Protein AF-A0A528B5F7-F1 (afdb_monomer_lite)

Foldseek 3Di:
DPDACLLVPQAAVNQVVVLVVVVVVVVVVVDPDDDDDDDPCCHPVDHDCPDPNNVVNVRNCNGVVCVVPDPDDDVRVVSRPPD

Radius of gyration: 14.82 Å; chains: 1; bounding box: 26×36×41 Å

Secondary structure (DSSP, 8-state):
----GGGTTTSHHHHHHHHHHHHHHHHHTTSSS------TT-TTS---TTSHHHHHH-HHHHTHHHHHT----HHHHHHHTT-

Sequence (83 aa):
MNYRHAYHAGNFADVVKHVVLSRLVEYLKQKDKAFRVIDTHAGVGRYDLSSTEAQKTGEWQGGIGRLVDAALDGPAAALLAPY

Structure (mmCIF, N/CA/C/O backbone):
data_AF-A0A528B5F7-F1
#
_entry.id   AF-A0A528B5F7-F1
#
loop_
_atom_site.group_PDB
_atom_site.id
_atom_site.type_symbol
_atom_site.label_atom_id
_atom_site.label_alt_id
_atom_site.label_comp_id
_atom_site.label_asym_id
_atom_site.label_entity_id
_atom_site.label_seq_id
_atom_site.pdbx_PDB_ins_code
_atom_site.Cartn_x
_atom_site.Cartn_y
_atom_site.Cartn_z
_atom_site.occupancy
_atom_site.B_iso_or_equiv
_atom_site.auth_seq_id
_atom_site.auth_comp_id
_atom_site.auth_asym_id
_atom_site.auth_atom_id
_atom_site.pdbx_PDB_model_num
ATOM 1 N N . MET A 1 1 ? -1.766 18.697 -10.766 1.00 63.47 1 MET A N 1
ATOM 2 C CA . MET A 1 1 ? -0.593 18.239 -9.985 1.00 63.47 1 MET A CA 1
ATOM 3 C C . MET A 1 1 ? 0.161 17.235 -10.851 1.00 63.47 1 MET A C 1
ATOM 5 O O . MET A 1 1 ? -0.505 16.415 -11.468 1.00 63.47 1 MET A O 1
ATOM 9 N N . ASN A 1 2 ? 1.492 17.320 -10.965 1.00 86.75 2 ASN A N 1
ATOM 10 C CA . ASN A 1 2 ? 2.259 16.501 -11.926 1.00 86.75 2 ASN A CA 1
ATOM 11 C C . ASN A 1 2 ? 2.592 15.087 -11.417 1.00 86.75 2 ASN A C 1
ATOM 13 O O . ASN A 1 2 ? 2.944 14.219 -12.209 1.00 86.75 2 ASN A O 1
ATOM 17 N N . TYR A 1 3 ? 2.461 14.841 -10.111 1.00 94.25 3 TYR A N 1
ATOM 18 C CA . TYR A 1 3 ? 2.655 13.516 -9.531 1.00 94.25 3 TYR A CA 1
ATOM 19 C C . TYR A 1 3 ? 1.426 12.633 -9.781 1.00 94.25 3 TYR A C 1
ATOM 21 O O . TYR A 1 3 ? 0.304 13.019 -9.448 1.00 94.25 3 TYR A O 1
ATOM 29 N N . ARG A 1 4 ? 1.636 11.433 -10.334 1.00 95.00 4 ARG A N 1
ATOM 30 C CA . ARG A 1 4 ? 0.604 10.393 -10.450 1.00 95.00 4 ARG A CA 1
ATOM 31 C C . ARG A 1 4 ? 1.126 9.113 -9.818 1.00 95.00 4 ARG A C 1
ATOM 33 O O . ARG A 1 4 ? 2.100 8.541 -10.291 1.00 95.00 4 ARG A O 1
ATOM 40 N N . HIS A 1 5 ? 0.438 8.637 -8.786 1.00 97.81 5 HIS A N 1
ATOM 41 C CA . HIS A 1 5 ? 0.866 7.448 -8.052 1.00 97.81 5 HIS A CA 1
ATOM 42 C C . HIS A 1 5 ? 0.832 6.164 -8.903 1.00 97.81 5 HIS A C 1
ATOM 44 O O . HIS A 1 5 ? 1.533 5.216 -8.590 1.00 97.81 5 HIS A O 1
ATOM 50 N N . ALA A 1 6 ? 0.113 6.155 -10.034 1.00 97.69 6 ALA A N 1
ATOM 51 C CA . ALA A 1 6 ? 0.101 5.036 -10.982 1.00 97.69 6 ALA A CA 1
ATOM 52 C C . ALA A 1 6 ? 1.500 4.638 -11.501 1.00 97.69 6 ALA A C 1
ATOM 54 O O . ALA A 1 6 ? 1.718 3.468 -11.786 1.00 97.69 6 ALA A O 1
ATOM 55 N N . TYR A 1 7 ? 2.454 5.576 -11.571 1.00 97.88 7 TYR A N 1
ATOM 56 C CA . TYR A 1 7 ? 3.847 5.282 -11.945 1.00 97.88 7 TYR A CA 1
ATOM 57 C C . TYR A 1 7 ? 4.650 4.585 -10.835 1.00 97.88 7 TYR A C 1
ATOM 59 O O . TYR A 1 7 ? 5.756 4.124 -11.086 1.00 97.88 7 TYR A O 1
ATOM 67 N N . 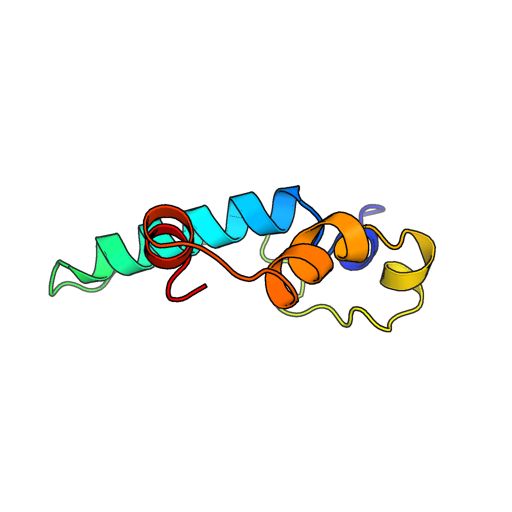HIS A 1 8 ? 4.130 4.529 -9.611 1.00 98.31 8 HIS A N 1
ATOM 68 C CA . HIS A 1 8 ? 4.847 4.041 -8.427 1.00 98.31 8 HIS A CA 1
ATOM 69 C C . HIS A 1 8 ? 4.065 2.967 -7.662 1.00 98.31 8 HIS A C 1
ATOM 71 O O . HIS A 1 8 ? 4.558 2.426 -6.673 1.00 98.31 8 HIS A O 1
ATOM 77 N N . ALA A 1 9 ? 2.838 2.677 -8.100 1.00 98.50 9 ALA A N 1
ATOM 78 C CA . ALA A 1 9 ? 1.927 1.788 -7.406 1.00 98.50 9 ALA A CA 1
ATOM 79 C C . ALA A 1 9 ? 2.557 0.405 -7.224 1.00 98.50 9 ALA A C 1
ATOM 81 O O . ALA A 1 9 ? 3.037 -0.195 -8.182 1.00 98.50 9 ALA A O 1
ATOM 82 N N . GLY A 1 10 ? 2.547 -0.101 -5.993 1.00 98.19 10 GLY A N 1
ATOM 83 C CA . GLY A 1 10 ? 3.085 -1.418 -5.656 1.00 98.19 10 GLY A CA 1
ATOM 84 C C . GLY A 1 10 ? 4.609 -1.481 -5.532 1.00 98.19 10 GLY A C 1
ATOM 85 O O . GLY A 1 10 ? 5.148 -2.579 -5.405 1.00 98.19 10 GLY A O 1
ATOM 86 N N . ASN A 1 11 ? 5.325 -0.353 -5.555 1.00 98.62 11 ASN A N 1
ATOM 87 C CA . ASN A 1 11 ? 6.761 -0.337 -5.275 1.0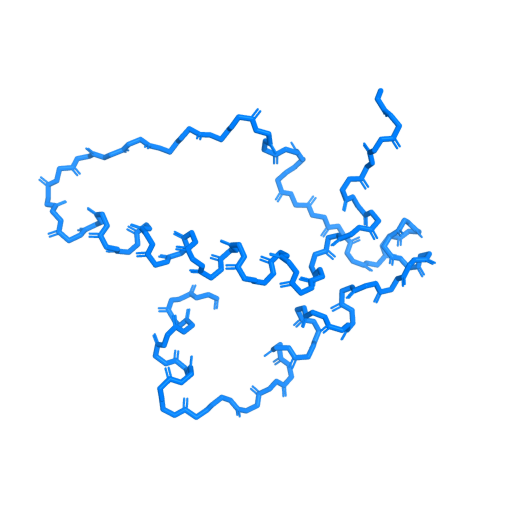0 98.62 11 ASN A CA 1
ATOM 88 C C . ASN A 1 11 ? 7.080 -0.733 -3.812 1.00 98.62 11 ASN A C 1
ATOM 90 O O . ASN A 1 11 ? 6.190 -0.981 -2.997 1.00 98.62 11 ASN A O 1
ATOM 94 N N . PHE A 1 12 ? 8.366 -0.795 -3.448 1.00 97.94 12 PHE A N 1
ATOM 95 C CA . PHE A 1 12 ? 8.772 -1.196 -2.091 1.00 97.94 12 PHE A CA 1
ATOM 96 C C . PHE A 1 12 ? 8.207 -0.277 -0.989 1.00 97.94 12 PHE A C 1
ATOM 98 O O . PHE A 1 12 ? 7.927 -0.741 0.116 1.00 97.94 12 PHE A O 1
ATOM 105 N N . ALA A 1 13 ? 8.028 1.016 -1.278 1.00 98.31 13 ALA A N 1
ATOM 106 C CA . ALA A 1 13 ? 7.494 1.971 -0.315 1.00 98.31 13 ALA A CA 1
ATOM 107 C C . ALA A 1 13 ? 6.005 1.709 -0.052 1.00 98.31 13 ALA A C 1
ATOM 109 O O . ALA A 1 13 ? 5.573 1.754 1.099 1.00 98.31 13 ALA A O 1
ATOM 110 N N . ASP A 1 14 ? 5.240 1.366 -1.092 1.00 98.12 14 ASP A N 1
ATOM 111 C CA . ASP A 1 14 ? 3.858 0.913 -0.948 1.00 98.12 14 ASP A CA 1
ATOM 112 C C . ASP A 1 14 ? 3.758 -0.375 -0.133 1.00 98.12 14 ASP A C 1
ATOM 114 O O . ASP A 1 14 ? 2.889 -0.460 0.732 1.00 98.12 14 ASP A O 1
ATOM 118 N N . VAL A 1 15 ? 4.663 -1.338 -0.345 1.00 97.25 15 VAL A N 1
ATOM 119 C CA . VAL A 1 15 ? 4.709 -2.566 0.466 1.00 97.25 15 VAL A CA 1
ATOM 120 C C . VAL A 1 15 ? 4.881 -2.219 1.945 1.00 97.25 15 VAL A C 1
ATOM 122 O O . VAL A 1 15 ? 4.041 -2.585 2.761 1.00 97.25 15 VAL A O 1
ATOM 125 N N . VAL A 1 16 ? 5.910 -1.446 2.307 1.00 97.19 16 VAL A N 1
ATOM 126 C CA . VAL A 1 16 ? 6.149 -1.068 3.713 1.00 97.19 16 VAL A CA 1
ATOM 127 C C . VAL A 1 16 ? 4.953 -0.309 4.297 1.00 97.19 16 VAL A C 1
ATOM 129 O O . VAL A 1 16 ? 4.473 -0.645 5.381 1.00 97.19 16 VAL A O 1
ATOM 132 N N . LYS A 1 17 ? 4.436 0.687 3.570 1.00 97.81 17 LYS A N 1
ATOM 133 C CA . LYS A 1 17 ? 3.299 1.514 3.996 1.00 97.81 17 LYS A CA 1
ATOM 134 C C . LYS A 1 17 ? 2.054 0.669 4.270 1.00 97.81 17 LYS A C 1
ATOM 136 O O . LYS A 1 17 ? 1.439 0.814 5.326 1.00 97.81 17 LYS A O 1
ATOM 141 N N . HIS A 1 18 ? 1.674 -0.201 3.338 1.00 97.31 18 HIS A N 1
ATOM 142 C CA . HIS A 1 18 ? 0.447 -0.985 3.443 1.00 97.31 18 HIS A CA 1
ATOM 143 C C . HIS A 1 18 ? 0.567 -2.126 4.463 1.00 97.31 18 HIS A C 1
ATOM 145 O O . HIS A 1 18 ? -0.402 -2.391 5.175 1.00 97.31 18 HIS A O 1
ATOM 151 N N . VAL A 1 19 ? 1.751 -2.729 4.632 1.00 96.38 19 VAL A N 1
ATOM 152 C CA . VAL A 1 19 ? 2.000 -3.684 5.724 1.00 96.38 19 VAL A CA 1
ATOM 153 C C . VAL A 1 19 ? 1.792 -3.000 7.072 1.00 96.38 19 VAL A C 1
ATOM 155 O O . VAL A 1 19 ? 0.986 -3.471 7.872 1.00 96.38 19 VAL A O 1
ATOM 158 N N . VAL A 1 20 ? 2.423 -1.845 7.309 1.00 97.12 20 VAL A N 1
ATOM 159 C CA . VAL A 1 20 ? 2.243 -1.087 8.560 1.00 97.12 20 VAL A CA 1
ATOM 160 C C . VAL A 1 20 ? 0.777 -0.700 8.770 1.00 97.12 20 VAL A C 1
ATOM 162 O O . VAL A 1 20 ? 0.242 -0.913 9.858 1.00 97.12 20 VAL A O 1
ATOM 165 N N . LEU A 1 21 ? 0.098 -0.195 7.736 1.00 97.06 21 LEU A N 1
ATOM 166 C CA . LEU A 1 21 ? -1.322 0.152 7.817 1.00 97.06 21 LEU A CA 1
ATOM 167 C C . LEU A 1 21 ? -2.185 -1.057 8.210 1.00 97.06 21 LEU A C 1
ATOM 169 O O . LEU A 1 21 ? -3.011 -0.940 9.114 1.00 97.06 21 LEU A O 1
ATOM 173 N N . SER A 1 22 ? -1.965 -2.226 7.598 1.00 96.81 22 SER A N 1
ATOM 174 C CA . SER A 1 22 ? -2.700 -3.453 7.935 1.00 96.81 22 SER A CA 1
ATOM 175 C C . SER A 1 22 ? -2.495 -3.870 9.399 1.00 96.81 22 SER A C 1
ATOM 177 O O . SER A 1 22 ? -3.441 -4.296 10.060 1.00 96.81 22 SER A O 1
ATOM 179 N N . ARG A 1 23 ? -1.281 -3.699 9.952 1.00 97.00 23 ARG A N 1
ATOM 180 C CA . ARG A 1 23 ? -0.985 -3.955 11.375 1.00 97.00 23 ARG A CA 1
ATOM 181 C C . ARG A 1 23 ? -1.711 -2.998 12.294 1.00 97.00 23 ARG A C 1
ATOM 183 O O . ARG A 1 23 ? -2.277 -3.439 13.289 1.00 97.00 23 ARG A O 1
ATOM 190 N N . LEU A 1 24 ? -1.732 -1.715 11.954 1.00 97.12 24 LEU A N 1
ATOM 191 C CA . LEU A 1 24 ? -2.457 -0.717 12.733 1.00 97.12 24 LEU A CA 1
ATOM 192 C C . LEU A 1 24 ? -3.961 -1.005 12.737 1.00 97.12 24 LEU A C 1
ATOM 194 O O . LEU A 1 24 ? -4.584 -0.941 13.793 1.00 97.12 24 LEU A O 1
ATOM 198 N N . VAL A 1 25 ? -4.534 -1.374 11.589 1.00 97.12 25 VAL A N 1
ATOM 199 C CA . VAL A 1 25 ? -5.954 -1.740 11.483 1.00 97.12 25 VAL A CA 1
ATOM 200 C C . VAL A 1 25 ? -6.272 -2.980 12.323 1.00 97.12 25 VAL A C 1
ATOM 202 O O . VAL A 1 25 ? -7.205 -2.936 13.124 1.00 97.12 25 VAL A O 1
ATOM 205 N N . GLU A 1 26 ? -5.490 -4.057 12.208 1.00 97.44 26 GLU A N 1
ATOM 206 C CA . GLU A 1 26 ? -5.700 -5.267 13.019 1.00 97.44 26 GLU A CA 1
ATOM 207 C C . GLU A 1 26 ? -5.502 -5.018 14.516 1.00 97.44 26 GLU A C 1
ATOM 209 O O . GLU A 1 26 ? -6.255 -5.539 15.338 1.00 97.44 26 G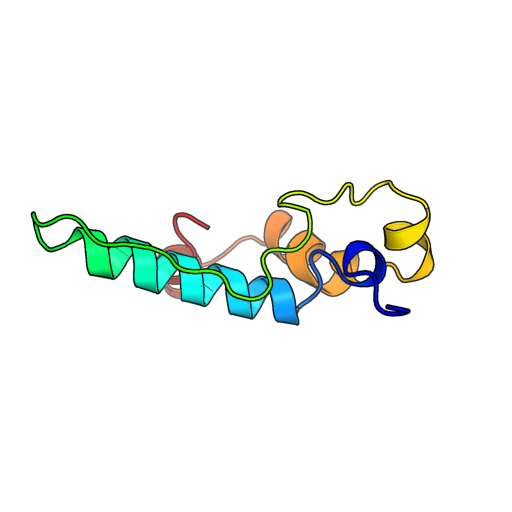LU A O 1
ATOM 214 N N . TYR A 1 27 ? -4.547 -4.169 14.886 1.00 97.06 27 TYR A N 1
ATOM 215 C CA . TYR A 1 27 ? -4.346 -3.779 16.275 1.00 97.06 27 TYR A CA 1
ATOM 216 C C . TYR A 1 27 ? -5.536 -2.981 16.826 1.00 97.06 27 TYR A C 1
ATOM 218 O O . TYR A 1 27 ? -6.032 -3.273 17.913 1.00 97.06 27 TYR A O 1
ATOM 226 N N . LEU A 1 28 ? -6.048 -2.003 16.073 1.00 98.06 28 LEU A N 1
ATOM 227 C CA . LEU A 1 28 ? -7.192 -1.189 16.497 1.00 98.06 28 LEU A CA 1
ATOM 228 C C . LEU A 1 28 ? -8.476 -2.015 16.665 1.00 98.06 28 LEU A C 1
ATOM 230 O O . LEU A 1 28 ? -9.273 -1.714 17.554 1.00 98.06 28 LEU A O 1
ATOM 234 N N . LYS A 1 29 ? -8.647 -3.084 15.876 1.00 97.12 29 LYS A N 1
ATOM 235 C CA . LYS A 1 29 ? -9.768 -4.035 15.990 1.00 97.12 29 LYS A CA 1
ATOM 236 C C . LYS A 1 29 ? -9.773 -4.844 17.294 1.00 97.12 29 LYS A C 1
ATOM 238 O O . LYS A 1 29 ? -10.802 -5.427 17.615 1.00 97.12 29 LYS A O 1
ATOM 243 N N . GLN A 1 30 ? -8.676 -4.883 18.059 1.00 97.94 30 GLN A N 1
ATOM 244 C CA . GLN A 1 30 ? -8.623 -5.625 19.331 1.00 97.94 30 GLN A CA 1
ATOM 245 C C . GLN A 1 30 ? -9.563 -5.052 20.398 1.00 97.94 30 GLN A C 1
ATOM 247 O O . GLN A 1 30 ? -9.936 -5.746 21.343 1.00 97.94 30 GLN A O 1
ATOM 252 N N . LYS A 1 31 ? -9.948 -3.779 20.266 1.00 98.38 31 LYS A N 1
ATOM 253 C CA . LYS A 1 31 ? -10.939 -3.151 21.132 1.00 98.38 31 LYS A CA 1
ATOM 254 C C . LYS A 1 31 ? -12.298 -3.181 20.450 1.00 98.38 31 LYS A C 1
ATOM 256 O O . LYS A 1 31 ? -12.433 -2.685 19.337 1.00 98.38 31 LYS A O 1
ATOM 261 N N . ASP A 1 32 ? -13.317 -3.638 21.171 1.00 97.81 32 ASP A N 1
ATOM 262 C CA . ASP A 1 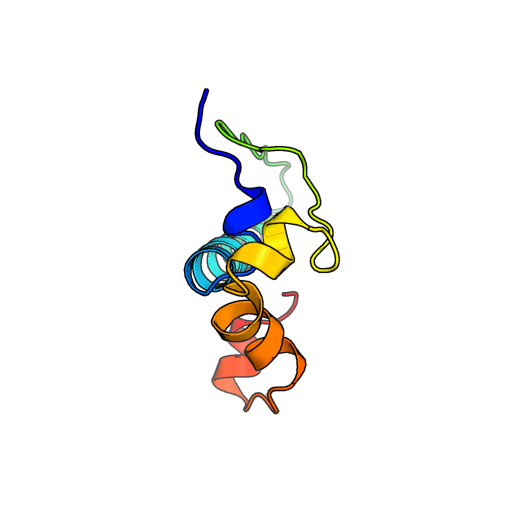32 ? -14.716 -3.584 20.733 1.00 97.81 32 ASP A CA 1
ATOM 263 C C . ASP A 1 32 ? -15.286 -2.152 20.833 1.00 97.81 32 ASP A C 1
ATOM 265 O O . ASP A 1 32 ? -16.166 -1.829 21.631 1.00 97.81 32 ASP A O 1
ATOM 269 N N . LYS A 1 33 ? -14.666 -1.226 20.095 1.00 98.00 33 LYS A N 1
ATOM 270 C CA . LYS A 1 33 ? -15.119 0.147 19.868 1.00 98.00 33 LYS A CA 1
ATOM 271 C C . LYS A 1 33 ? -14.782 0.534 18.436 1.00 98.00 33 LYS A C 1
ATOM 273 O O . LYS A 1 33 ? -13.685 0.263 17.956 1.00 98.00 33 LYS A O 1
ATOM 278 N N . ALA A 1 34 ? -15.700 1.238 17.78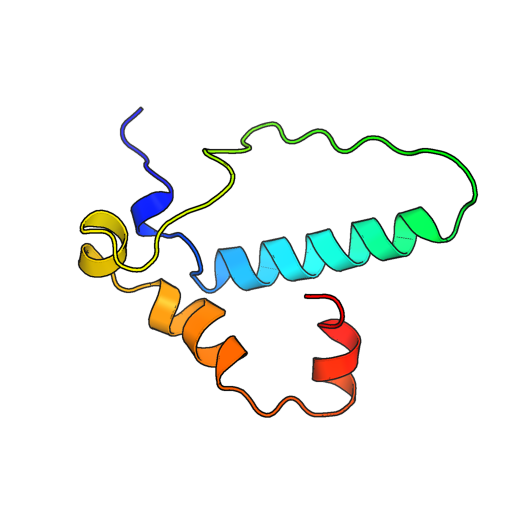4 1.00 98.19 34 ALA A N 1
ATOM 279 C CA . ALA A 1 34 ? -15.459 1.758 16.446 1.00 98.19 34 ALA A CA 1
ATOM 280 C C . ALA A 1 34 ? -14.248 2.711 16.414 1.00 98.19 34 ALA A C 1
ATOM 282 O O . ALA A 1 34 ? -14.022 3.489 17.346 1.00 98.19 34 ALA A O 1
ATOM 283 N N . PHE A 1 35 ? -13.515 2.690 15.301 1.00 98.44 35 PHE A N 1
ATOM 284 C CA . PHE A 1 35 ? -12.462 3.649 14.972 1.00 98.44 35 PHE A CA 1
ATOM 285 C C . PHE A 1 35 ? -12.686 4.214 13.565 1.00 98.44 35 PHE A C 1
ATOM 287 O O . PHE A 1 35 ? -13.462 3.676 12.776 1.00 98.44 35 PHE A O 1
ATOM 294 N N . ARG A 1 36 ? -12.019 5.329 13.252 1.00 98.19 36 ARG A N 1
ATOM 295 C CA . ARG A 1 36 ? -12.086 5.982 11.941 1.00 98.19 36 ARG A CA 1
ATOM 296 C C . ARG A 1 36 ? -10.717 5.959 11.281 1.00 98.19 36 ARG A C 1
ATOM 298 O O . ARG A 1 36 ? -9.717 6.231 11.936 1.00 98.19 36 ARG A O 1
ATOM 305 N N . VAL A 1 37 ? -10.703 5.700 9.979 1.00 97.94 37 VAL A N 1
ATOM 306 C CA . VAL A 1 37 ? -9.528 5.876 9.123 1.00 97.94 37 VAL A CA 1
ATOM 307 C C . VAL A 1 37 ? -9.702 7.186 8.361 1.00 97.94 37 VAL A C 1
ATOM 309 O O . VAL A 1 37 ? -10.735 7.400 7.730 1.00 97.94 37 VAL A O 1
ATOM 312 N N . ILE A 1 38 ? -8.724 8.083 8.469 1.00 98.12 38 ILE A N 1
ATOM 313 C CA . ILE A 1 38 ? -8.693 9.355 7.741 1.00 98.12 38 ILE A CA 1
ATOM 314 C C . ILE A 1 38 ? -7.452 9.326 6.858 1.00 98.12 38 ILE A C 1
ATOM 316 O O . ILE A 1 38 ? -6.335 9.374 7.368 1.00 98.12 38 ILE A O 1
ATOM 320 N N . ASP A 1 39 ? -7.658 9.245 5.548 1.00 98.00 39 ASP A N 1
ATOM 321 C CA . ASP A 1 39 ? -6.584 9.278 4.562 1.00 98.00 39 ASP A CA 1
ATOM 322 C C . ASP A 1 39 ? -6.558 10.650 3.884 1.00 98.00 39 ASP A C 1
ATOM 324 O O . ASP A 1 39 ? -7.479 11.028 3.159 1.00 98.00 39 ASP A O 1
ATOM 328 N N . THR A 1 40 ? -5.514 11.427 4.170 1.00 97.69 40 THR A N 1
ATOM 329 C CA . THR A 1 40 ? -5.368 12.794 3.652 1.00 97.69 40 THR A CA 1
ATOM 330 C C . THR A 1 40 ? -4.985 12.824 2.172 1.00 97.69 40 THR A C 1
ATOM 332 O O . THR A 1 40 ? -5.189 13.846 1.523 1.00 97.69 40 THR A O 1
ATOM 335 N N . HIS A 1 41 ? -4.448 11.722 1.634 1.00 97.12 41 HIS A N 1
ATOM 336 C CA . HIS A 1 41 ? -3.920 11.619 0.273 1.00 97.12 41 HIS A CA 1
ATOM 337 C C . HIS A 1 41 ? -4.252 10.245 -0.342 1.00 97.12 41 HIS A C 1
ATOM 339 O O . HIS A 1 41 ? -3.375 9.551 -0.853 1.00 97.12 41 HIS A O 1
ATOM 345 N N . ALA A 1 42 ? -5.538 9.878 -0.341 1.00 96.38 42 ALA A N 1
ATOM 346 C CA . ALA A 1 42 ? -6.019 8.532 -0.685 1.00 96.38 42 ALA A CA 1
ATOM 347 C C . ALA A 1 42 ? -5.769 8.071 -2.139 1.00 96.38 42 ALA A C 1
ATOM 349 O O . ALA A 1 42 ? -5.899 6.889 -2.467 1.00 96.38 42 ALA A O 1
ATOM 350 N N . GLY A 1 43 ? -5.436 8.993 -3.046 1.00 95.50 43 GLY A N 1
ATOM 351 C CA . GLY A 1 43 ? -5.295 8.685 -4.469 1.00 95.50 43 GLY A CA 1
ATOM 352 C C . GLY A 1 43 ? -6.602 8.163 -5.081 1.00 95.50 43 GLY A C 1
ATOM 353 O O . GLY A 1 43 ? -7.681 8.644 -4.747 1.00 95.50 43 GLY A O 1
ATOM 354 N N . VAL A 1 44 ? -6.507 7.193 -5.998 1.00 96.31 44 VAL A N 1
ATOM 355 C CA . VAL A 1 44 ? -7.677 6.607 -6.694 1.00 96.31 44 VAL A CA 1
ATOM 356 C C . VAL A 1 44 ? -8.142 5.266 -6.103 1.00 96.31 44 VAL A C 1
ATOM 358 O O . VAL A 1 44 ? -8.992 4.592 -6.680 1.00 96.31 44 VAL A O 1
ATOM 361 N N . GLY A 1 45 ? -7.577 4.846 -4.967 1.00 96.62 45 GLY A N 1
ATOM 362 C CA . GLY A 1 45 ? -7.905 3.590 -4.287 1.00 96.62 45 GLY A CA 1
ATOM 363 C C . GLY A 1 45 ? -7.243 2.345 -4.887 1.00 96.62 45 GLY A C 1
ATOM 364 O O . GLY A 1 45 ? -6.551 1.625 -4.173 1.00 96.62 45 GLY A O 1
ATOM 365 N N . ARG A 1 46 ? -7.417 2.079 -6.188 1.00 97.38 46 ARG A N 1
ATOM 366 C CA . ARG A 1 46 ? -6.806 0.922 -6.875 1.00 97.38 46 ARG A CA 1
ATOM 367 C C . ARG A 1 46 ? -6.062 1.346 -8.134 1.00 97.38 46 ARG A C 1
ATOM 369 O O . ARG A 1 46 ? -6.515 2.221 -8.864 1.00 97.38 46 ARG A O 1
ATOM 376 N N . TYR A 1 47 ? -4.948 0.673 -8.396 1.00 97.94 47 TYR A N 1
ATOM 377 C CA . TYR A 1 47 ? -4.102 0.910 -9.561 1.00 97.94 47 TYR A CA 1
ATOM 378 C C . TYR A 1 47 ? -3.973 -0.377 -10.371 1.00 97.94 47 TYR A C 1
ATOM 380 O O . TYR A 1 47 ? -3.777 -1.452 -9.806 1.00 97.94 47 TYR A O 1
ATOM 388 N N . ASP A 1 48 ? -4.093 -0.257 -11.689 1.00 97.88 48 ASP A N 1
ATOM 389 C CA . ASP A 1 48 ? -3.860 -1.353 -12.623 1.00 97.88 48 ASP A CA 1
ATOM 390 C C . ASP A 1 48 ? -2.363 -1.443 -12.945 1.00 97.88 48 ASP A C 1
ATOM 392 O O . ASP A 1 48 ? -1.801 -0.558 -13.598 1.00 97.88 48 ASP A O 1
ATOM 396 N N . LEU A 1 49 ? -1.712 -2.516 -12.488 1.00 97.88 49 LEU A N 1
ATOM 397 C CA . LEU A 1 49 ? -0.285 -2.747 -12.724 1.00 97.88 49 LEU A CA 1
ATOM 398 C C . LEU A 1 49 ? 0.030 -3.108 -14.186 1.00 97.88 49 LEU A C 1
ATOM 400 O O . LEU A 1 49 ? 1.194 -3.063 -14.575 1.00 97.88 49 LEU A O 1
ATOM 404 N N . SER A 1 50 ? -0.978 -3.411 -15.012 1.00 97.75 50 SER A N 1
ATOM 405 C CA . SER A 1 50 ? -0.834 -3.601 -16.463 1.00 97.75 50 SER A CA 1
ATOM 406 C C . SER A 1 50 ? -0.958 -2.300 -17.274 1.00 97.75 50 SER A C 1
ATOM 408 O O . SER A 1 50 ? -0.698 -2.298 -18.476 1.00 97.75 50 SER A O 1
ATOM 410 N N . SER A 1 51 ? -1.297 -1.177 -16.626 1.00 97.88 51 SER A N 1
ATOM 411 C CA . SER A 1 51 ? -1.436 0.133 -17.276 1.00 97.88 51 SER A CA 1
ATOM 412 C C . SER A 1 51 ? -0.129 0.655 -17.881 1.00 97.88 51 SER A C 1
ATOM 414 O O . SER A 1 51 ? 0.971 0.331 -17.429 1.00 97.88 51 SER A O 1
ATOM 416 N N . THR A 1 52 ? -0.242 1.543 -18.875 1.00 98.06 52 THR A N 1
ATOM 417 C CA . THR A 1 52 ? 0.922 2.187 -19.508 1.00 98.06 52 THR A CA 1
ATOM 418 C C . THR A 1 52 ? 1.795 2.922 -18.488 1.00 98.06 52 THR A C 1
ATOM 420 O O . THR A 1 52 ? 3.019 2.853 -18.567 1.00 98.06 52 THR A O 1
ATOM 423 N N . GLU A 1 53 ? 1.193 3.601 -17.509 1.00 97.75 53 GLU A N 1
ATOM 424 C CA . GLU A 1 53 ? 1.919 4.305 -16.455 1.00 97.75 53 GLU A CA 1
ATOM 425 C C . GLU A 1 53 ? 2.744 3.356 -15.578 1.00 97.75 53 GLU A C 1
ATOM 427 O O . GLU A 1 53 ? 3.935 3.600 -15.385 1.00 97.75 53 GLU A O 1
ATOM 432 N N . ALA A 1 54 ? 2.149 2.260 -15.098 1.00 98.00 54 ALA A N 1
ATOM 433 C CA . ALA A 1 54 ? 2.848 1.282 -14.265 1.00 98.00 54 ALA A CA 1
ATOM 434 C C . ALA A 1 54 ? 3.960 0.557 -15.041 1.00 98.00 54 ALA A C 1
ATOM 436 O O . ALA A 1 54 ? 5.042 0.315 -14.505 1.00 98.00 54 ALA A O 1
ATOM 437 N N . GLN A 1 55 ? 3.723 0.252 -16.320 1.00 97.94 55 GLN A N 1
ATOM 438 C CA . GLN A 1 55 ? 4.702 -0.410 -17.188 1.00 97.94 55 GLN A CA 1
ATOM 439 C C . GLN A 1 55 ? 5.865 0.507 -17.588 1.00 97.94 55 GLN A C 1
ATOM 441 O O . GLN A 1 55 ? 6.955 0.020 -17.873 1.00 97.94 55 GLN A O 1
ATOM 446 N N . LYS A 1 56 ? 5.678 1.835 -17.574 1.00 97.88 56 LYS A N 1
ATOM 447 C CA . LYS A 1 56 ? 6.743 2.793 -17.906 1.00 97.88 56 LYS A CA 1
ATOM 448 C C . LYS A 1 56 ? 7.905 2.756 -16.910 1.00 97.88 56 LYS A C 1
ATOM 450 O O . LYS A 1 56 ? 9.042 2.997 -17.306 1.00 97.88 56 LYS A O 1
ATOM 455 N N . THR A 1 57 ? 7.621 2.513 -15.632 1.00 97.56 57 THR A N 1
ATOM 456 C CA . THR A 1 57 ? 8.637 2.467 -14.566 1.00 97.56 57 THR A CA 1
ATOM 457 C C . THR A 1 57 ? 8.920 1.044 -14.094 1.00 97.56 57 THR A C 1
ATOM 459 O O . THR A 1 57 ? 10.051 0.745 -13.726 1.00 97.56 57 THR A O 1
ATOM 462 N N . GLY A 1 58 ? 7.909 0.168 -14.087 1.00 97.81 58 GLY A N 1
ATOM 463 C CA . GLY A 1 58 ? 8.032 -1.214 -13.629 1.00 97.81 58 GLY A CA 1
ATOM 464 C C . GLY A 1 58 ? 8.330 -1.364 -12.133 1.00 97.81 58 GLY A C 1
ATOM 465 O O . GLY A 1 58 ? 8.674 -2.460 -11.700 1.00 97.81 58 GLY A O 1
ATOM 466 N N . GLU A 1 59 ? 8.196 -0.308 -11.317 1.00 98.62 59 GLU A N 1
ATOM 467 C CA . GLU A 1 59 ? 8.624 -0.334 -9.905 1.00 98.62 59 GLU A CA 1
ATOM 468 C C . GLU A 1 59 ? 7.936 -1.433 -9.077 1.00 98.62 59 GLU A C 1
ATOM 470 O O . GLU A 1 59 ? 8.536 -1.991 -8.154 1.00 98.62 59 GLU A O 1
ATOM 475 N N . TRP A 1 60 ? 6.695 -1.784 -9.429 1.00 98.50 60 TRP A N 1
ATOM 476 C CA . TRP A 1 60 ? 5.922 -2.830 -8.760 1.00 98.50 60 TRP A CA 1
ATOM 477 C C . TRP A 1 60 ? 6.599 -4.203 -8.806 1.00 98.50 60 TRP A C 1
ATOM 479 O O . TRP A 1 60 ? 6.451 -4.989 -7.870 1.00 98.50 60 TRP A O 1
ATOM 489 N N . GLN A 1 61 ? 7.389 -4.478 -9.850 1.00 98.19 61 GLN A N 1
ATOM 490 C CA . GLN A 1 61 ? 8.111 -5.742 -10.014 1.00 98.19 61 GLN A CA 1
ATOM 491 C C . GLN A 1 61 ? 9.152 -5.935 -8.908 1.00 98.19 61 GLN A C 1
ATOM 493 O O . GLN A 1 61 ? 9.379 -7.054 -8.467 1.00 98.19 61 GLN A O 1
ATOM 498 N N . GLY A 1 62 ? 9.774 -4.848 -8.436 1.00 97.75 62 GLY A N 1
ATOM 499 C CA . GLY A 1 62 ? 10.718 -4.868 -7.317 1.00 97.75 62 GLY A CA 1
ATOM 500 C C . GLY A 1 62 ? 10.060 -4.780 -5.936 1.00 97.75 62 GLY A C 1
ATOM 501 O O . GLY A 1 62 ? 10.738 -5.014 -4.937 1.00 97.75 62 GLY A O 1
ATOM 502 N N . GLY A 1 63 ? 8.771 -4.436 -5.878 1.00 97.75 63 GLY A N 1
ATOM 503 C CA . GLY A 1 63 ? 7.974 -4.342 -4.657 1.00 97.75 63 GLY A CA 1
ATOM 504 C C . GLY A 1 63 ? 7.016 -5.521 -4.518 1.00 97.75 63 GLY A C 1
ATOM 505 O O . GLY A 1 63 ? 7.437 -6.640 -4.229 1.00 97.75 63 GLY A O 1
ATOM 506 N N . ILE A 1 64 ? 5.722 -5.263 -4.720 1.00 96.94 64 ILE A N 1
ATOM 507 C CA . ILE A 1 64 ? 4.647 -6.243 -4.533 1.00 96.94 64 ILE A CA 1
ATOM 508 C C . ILE A 1 64 ? 4.825 -7.497 -5.393 1.00 96.94 64 ILE A C 1
ATOM 510 O O . ILE A 1 64 ? 4.506 -8.582 -4.923 1.00 96.94 64 ILE A O 1
ATOM 514 N N . GLY A 1 65 ? 5.392 -7.379 -6.600 1.00 96.81 65 GLY A N 1
ATOM 515 C CA . GLY A 1 65 ? 5.654 -8.528 -7.470 1.00 96.81 65 GLY A CA 1
ATOM 516 C C . GLY A 1 65 ? 6.523 -9.584 -6.784 1.00 96.81 65 GLY A C 1
ATOM 517 O O . GLY A 1 65 ? 6.144 -10.747 -6.721 1.00 96.81 65 GLY A O 1
ATOM 518 N N . ARG A 1 66 ? 7.631 -9.170 -6.152 1.00 95.62 66 ARG A N 1
ATOM 519 C CA . ARG A 1 66 ? 8.497 -10.090 -5.390 1.00 95.62 66 ARG A CA 1
ATOM 520 C C . ARG A 1 66 ? 7.799 -10.709 -4.191 1.00 95.62 66 ARG A C 1
ATOM 522 O O . ARG A 1 66 ? 8.126 -11.829 -3.827 1.00 95.62 66 ARG A O 1
ATOM 529 N N . LEU A 1 67 ? 6.907 -9.960 -3.547 1.00 93.38 67 LEU A N 1
ATOM 530 C CA . LEU A 1 67 ? 6.233 -10.411 -2.338 1.00 93.38 67 LEU A CA 1
ATOM 531 C C . LEU A 1 67 ? 5.144 -11.448 -2.637 1.00 93.38 67 LEU A C 1
ATOM 533 O O . LEU A 1 67 ? 5.005 -12.399 -1.878 1.00 93.38 67 LEU A O 1
ATOM 537 N N . VAL A 1 68 ? 4.413 -11.287 -3.744 1.00 91.69 68 VAL A N 1
ATOM 538 C CA . VAL A 1 68 ? 3.399 -12.253 -4.204 1.00 91.69 68 VAL A CA 1
ATOM 539 C C . VAL A 1 68 ? 4.030 -13.609 -4.528 1.00 91.69 68 VAL A C 1
ATOM 541 O O . VAL A 1 68 ? 3.456 -14.640 -4.190 1.00 91.69 68 VAL A O 1
ATOM 544 N N . ASP A 1 69 ? 5.223 -13.606 -5.123 1.00 91.00 69 ASP A N 1
ATOM 545 C CA . ASP A 1 69 ? 5.942 -14.832 -5.491 1.00 91.00 69 ASP A CA 1
ATOM 546 C C . ASP A 1 69 ? 6.789 -15.413 -4.337 1.00 91.00 69 ASP A C 1
ATOM 548 O O . ASP A 1 69 ? 7.385 -16.485 -4.473 1.00 91.00 69 ASP A O 1
ATOM 552 N N . ALA A 1 70 ? 6.887 -14.715 -3.200 1.00 91.12 70 ALA A N 1
ATOM 553 C CA . ALA A 1 70 ? 7.753 -15.118 -2.099 1.00 91.12 70 ALA A CA 1
ATOM 554 C C . ALA A 1 70 ? 7.153 -16.263 -1.271 1.00 91.12 70 ALA A C 1
ATOM 556 O O . ALA A 1 70 ? 6.039 -16.180 -0.754 1.00 91.12 70 ALA A O 1
ATOM 557 N N . ALA A 1 71 ? 7.962 -17.295 -1.024 1.00 90.69 71 ALA A N 1
ATOM 558 C CA . ALA A 1 71 ? 7.715 -18.243 0.056 1.00 90.69 71 ALA A CA 1
ATOM 559 C C . ALA A 1 71 ? 8.148 -17.609 1.388 1.00 90.69 71 ALA A C 1
ATOM 561 O O . ALA A 1 71 ? 9.332 -17.589 1.726 1.00 90.69 71 ALA A O 1
ATOM 562 N N . LEU A 1 72 ? 7.187 -17.047 2.117 1.00 90.00 72 LEU A N 1
ATOM 563 C CA . LEU A 1 72 ? 7.428 -16.392 3.401 1.00 90.00 72 LEU A CA 1
ATOM 564 C C . LEU A 1 72 ? 7.567 -17.427 4.523 1.00 90.00 72 LEU A C 1
ATOM 566 O O . LEU A 1 72 ? 6.774 -18.364 4.621 1.00 90.00 72 LEU A O 1
ATOM 570 N N . ASP A 1 73 ? 8.564 -17.241 5.386 1.00 90.56 73 ASP A N 1
ATOM 571 C CA . ASP A 1 73 ? 8.774 -18.064 6.576 1.00 90.56 73 ASP A CA 1
ATOM 572 C C . ASP A 1 73 ? 8.003 -17.524 7.794 1.00 90.56 73 ASP A C 1
ATOM 574 O O . ASP A 1 73 ? 7.339 -16.492 7.723 1.00 90.56 73 ASP A O 1
ATOM 578 N N . GLY A 1 74 ? 8.061 -18.240 8.922 1.00 88.88 74 GLY A N 1
ATOM 579 C CA . GLY A 1 74 ? 7.203 -18.013 10.092 1.00 88.88 74 GLY A CA 1
ATOM 580 C C . GLY A 1 74 ? 7.038 -16.541 10.512 1.00 88.88 74 GLY A C 1
ATOM 581 O O . GLY A 1 74 ? 5.916 -16.031 10.456 1.00 88.88 74 GLY A O 1
ATOM 582 N N . PRO A 1 75 ? 8.105 -15.835 10.932 1.00 92.06 75 PRO A N 1
ATOM 583 C CA . PRO A 1 75 ? 7.991 -14.451 11.390 1.00 92.06 75 PRO A CA 1
ATOM 584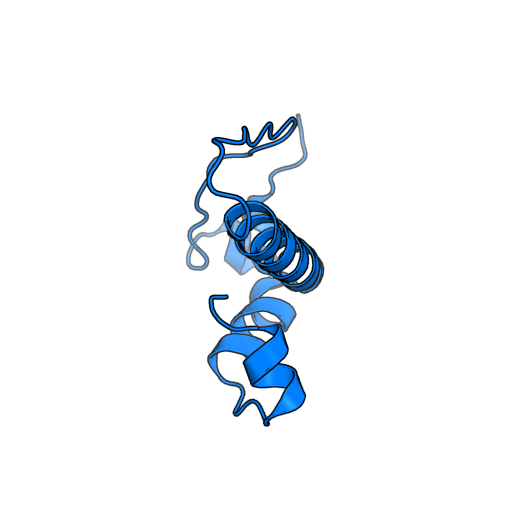 C C . PRO A 1 75 ? 7.549 -13.479 10.292 1.00 92.06 75 PRO A C 1
ATOM 586 O O . PRO A 1 75 ? 6.743 -12.587 10.561 1.00 92.06 75 PRO A O 1
ATOM 589 N N . ALA A 1 76 ? 8.039 -13.651 9.060 1.00 91.62 76 ALA A N 1
ATOM 590 C CA . ALA A 1 76 ? 7.674 -12.784 7.944 1.00 91.62 76 ALA A CA 1
ATOM 591 C C . ALA A 1 76 ? 6.203 -12.976 7.541 1.00 91.62 76 ALA A C 1
ATOM 593 O O . ALA A 1 76 ? 5.471 -12.000 7.388 1.00 91.62 76 ALA A O 1
ATOM 594 N N . ALA A 1 77 ? 5.742 -14.224 7.451 1.00 92.25 77 ALA A N 1
ATOM 595 C CA . ALA A 1 77 ? 4.356 -14.562 7.149 1.00 92.25 77 ALA A CA 1
ATOM 596 C C . ALA A 1 77 ? 3.397 -14.048 8.235 1.00 92.25 77 ALA A C 1
ATOM 598 O O . ALA A 1 77 ? 2.355 -13.476 7.917 1.00 92.25 77 ALA A O 1
ATOM 599 N N . ALA A 1 78 ? 3.762 -14.187 9.516 1.00 92.06 78 ALA A N 1
ATOM 600 C CA . ALA A 1 78 ? 2.966 -13.672 10.630 1.00 92.06 78 ALA A CA 1
ATOM 601 C C . ALA A 1 78 ? 2.883 -12.137 10.628 1.00 92.06 78 ALA A C 1
ATOM 603 O O . ALA A 1 78 ? 1.812 -11.572 10.861 1.00 92.06 78 ALA A O 1
ATOM 604 N N . LEU A 1 79 ? 3.998 -11.456 10.341 1.00 92.06 79 LEU A N 1
ATOM 605 C CA . LEU A 1 79 ? 4.013 -10.001 10.207 1.00 92.06 79 LEU A CA 1
ATOM 606 C C . LEU A 1 79 ? 3.098 -9.550 9.069 1.00 92.06 79 LEU A C 1
ATOM 608 O O . LEU A 1 79 ? 2.373 -8.571 9.231 1.00 92.06 79 LEU A O 1
ATOM 612 N N . LEU A 1 80 ? 3.112 -10.269 7.951 1.00 93.00 80 LEU A N 1
ATOM 613 C CA . LEU A 1 80 ? 2.352 -9.895 6.772 1.00 93.00 80 LEU A CA 1
ATOM 614 C C . LEU A 1 80 ? 0.858 -10.204 6.924 1.00 93.00 80 LEU A C 1
ATOM 616 O O . LEU A 1 80 ? 0.064 -9.325 6.652 1.00 93.00 80 LEU A O 1
ATOM 620 N N . ALA A 1 81 ? 0.415 -11.344 7.453 1.00 88.94 81 ALA A N 1
ATOM 621 C CA . ALA A 1 81 ? -1.017 -11.698 7.477 1.00 88.94 81 ALA A CA 1
ATOM 622 C C . ALA A 1 81 ? -1.922 -10.690 8.243 1.00 88.94 81 ALA A C 1
ATOM 624 O O . ALA A 1 81 ? -1.731 -10.546 9.450 1.00 88.94 81 ALA A O 1
ATOM 625 N N . PRO A 1 82 ? -2.959 -10.042 7.661 1.00 86.38 82 PRO A N 1
ATOM 626 C CA . PRO A 1 82 ? -3.656 -10.404 6.431 1.00 86.38 82 PRO A CA 1
ATOM 627 C C . PRO A 1 82 ? -3.372 -9.428 5.272 1.00 86.38 82 PRO A C 1
ATOM 629 O O . PRO A 1 82 ? -4.303 -8.891 4.676 1.00 86.38 82 PRO A O 1
ATOM 632 N N . TYR A 1 83 ? -2.100 -9.144 5.018 1.00 81.81 83 TYR A N 1
ATOM 633 C CA . TYR A 1 83 ? -1.634 -8.393 3.857 1.00 81.81 83 TYR A CA 1
ATOM 634 C C . TYR A 1 83 ? -1.937 -9.131 2.554 1.00 81.81 83 TYR A C 1
ATOM 636 O O . TYR A 1 83 ? -1.666 -10.354 2.504 1.00 81.81 83 TYR A O 1
#

pLDDT: mean 95.53, std 4.87, range [63.47, 98.62]